Protein AF-A0A2P1P848-F1 (afdb_monomer_lite)

InterPro domains:
  IPR029063 S-adenosyl-L-methionine-dependent methyltransferase superfamily [G3DSA:3.40.50.150] (1-64)
  IPR029063 S-adenosyl-L-methionine-dependent methyltransferase superfamily [SSF53335] (4-63)

Foldseek 3Di:
DVCLVQAQPQAEDEAEACPQNVVVVVCCVRRVNYQAEYEDCDPVSQPDPPDPRYHYDHDDPVPD

Secondary structure (DSSP, 8-state):
-TTGGGTTS--EEEEE--TT-HHHHHHHHHSTT-EEEEEES-HHHHTS---TTEEEEE--TT--

Structure (mmCIF, N/CA/C/O backbone):
data_AF-A0A2P1P848-F1
#
_entry.id   AF-A0A2P1P848-F1
#
loop_
_atom_site.group_PDB
_atom_site.id
_atom_site.type_symbol
_atom_site.label_atom_id
_atom_site.label_alt_id
_atom_site.label_comp_id
_atom_site.label_asym_id
_atom_site.label_entity_id
_atom_site.label_seq_id
_atom_site.pdbx_PDB_ins_code
_atom_site.Cartn_x
_atom_site.Cartn_y
_atom_site.Cartn_z
_atom_site.occupancy
_atom_site.B_iso_or_equiv
_atom_site.auth_seq_id
_atom_site.auth_comp_id
_atom_site.auth_asym_id
_atom_site.auth_atom_id
_atom_site.pdbx_PDB_model_num
ATOM 1 N N . MET A 1 1 ? -18.343 -9.834 2.089 1.00 61.88 1 MET A N 1
ATOM 2 C CA . MET A 1 1 ? -17.022 -9.267 1.726 1.00 61.88 1 MET A CA 1
ATOM 3 C C . MET A 1 1 ? -15.982 -9.728 2.748 1.00 61.88 1 MET A C 1
ATOM 5 O O . MET A 1 1 ? -16.157 -9.450 3.925 1.00 61.88 1 MET A O 1
ATOM 9 N N . TYR A 1 2 ? -14.945 -10.467 2.335 1.00 84.38 2 TYR A N 1
ATOM 10 C CA . TYR A 1 2 ? -14.014 -11.180 3.236 1.00 84.38 2 TYR A CA 1
ATOM 11 C C . TYR A 1 2 ? -13.174 -10.281 4.164 1.00 84.38 2 TYR A C 1
ATOM 13 O O . TYR A 1 2 ? -12.745 -10.728 5.227 1.00 84.38 2 TYR A O 1
ATOM 21 N N . LEU A 1 3 ? -12.991 -9.006 3.808 1.00 91.06 3 LEU A N 1
ATOM 22 C CA . LEU A 1 3 ? -12.156 -8.064 4.559 1.00 91.06 3 LEU A CA 1
ATOM 23 C C . LEU A 1 3 ? -12.857 -7.396 5.754 1.00 91.06 3 LEU A C 1
ATOM 25 O O . LEU A 1 3 ? -12.188 -6.776 6.578 1.00 91.06 3 LEU A O 1
ATOM 29 N N . SER A 1 4 ? -14.181 -7.528 5.888 1.00 93.62 4 SER A N 1
ATOM 30 C CA . SER A 1 4 ? -14.961 -6.806 6.909 1.00 93.62 4 SER A CA 1
ATOM 31 C C . SER A 1 4 ? -14.507 -7.096 8.344 1.00 93.62 4 SER A C 1
ATOM 33 O O . SER A 1 4 ? -14.488 -6.196 9.179 1.00 93.62 4 SER A O 1
ATOM 35 N N . ARG A 1 5 ? -14.060 -8.326 8.626 1.00 92.69 5 ARG A N 1
ATOM 36 C CA . ARG A 1 5 ? -13.559 -8.746 9.950 1.00 92.69 5 ARG A CA 1
ATOM 37 C C . ARG A 1 5 ? -12.265 -8.040 10.385 1.00 92.69 5 ARG A C 1
ATOM 39 O O . ARG A 1 5 ? -11.901 -8.096 11.557 1.00 92.69 5 ARG A O 1
ATOM 46 N N . TYR A 1 6 ? -11.567 -7.404 9.444 1.00 93.25 6 TYR A N 1
ATOM 47 C CA . TYR A 1 6 ? -10.317 -6.684 9.686 1.00 93.25 6 TYR A CA 1
ATOM 48 C C . TYR A 1 6 ? -10.522 -5.168 9.795 1.00 93.25 6 TYR A C 1
ATOM 50 O O . TYR A 1 6 ? -9.580 -4.443 10.118 1.00 93.25 6 TYR A O 1
ATOM 58 N N . VAL A 1 7 ? -11.746 -4.672 9.579 1.00 93.31 7 VAL A N 1
ATOM 59 C CA . VAL A 1 7 ? -12.082 -3.263 9.813 1.00 93.31 7 VAL A CA 1
ATOM 60 C C . VAL A 1 7 ? -11.829 -2.944 11.294 1.00 93.31 7 VAL A C 1
ATOM 62 O O . VAL A 1 7 ? -12.241 -3.685 12.182 1.00 93.31 7 VAL A O 1
ATOM 65 N N . ASN A 1 8 ? -11.102 -1.854 11.558 1.00 92.81 8 ASN A N 1
ATOM 66 C CA . ASN A 1 8 ? -10.607 -1.428 12.881 1.00 92.81 8 ASN A CA 1
ATOM 67 C C . ASN A 1 8 ? -9.544 -2.328 13.542 1.00 92.81 8 ASN A C 1
ATOM 69 O O . ASN A 1 8 ? -9.167 -2.076 14.687 1.00 92.81 8 ASN A O 1
ATOM 73 N N . LYS A 1 9 ? -9.016 -3.343 12.853 1.00 93.31 9 LYS A N 1
ATOM 74 C CA . LYS A 1 9 ? -7.855 -4.102 13.338 1.00 93.31 9 LYS A CA 1
ATOM 75 C C . LYS A 1 9 ? -6.553 -3.441 12.884 1.00 93.31 9 LYS A C 1
ATOM 77 O O . LYS A 1 9 ? -6.500 -2.815 11.827 1.00 93.31 9 LYS A O 1
ATOM 82 N N . ASN A 1 10 ? -5.491 -3.633 13.664 1.00 93.75 10 ASN A N 1
ATOM 83 C CA . ASN A 1 10 ? -4.135 -3.175 13.340 1.00 93.75 10 ASN A CA 1
ATOM 84 C C . ASN A 1 10 ? -3.466 -4.126 12.331 1.00 93.75 10 ASN A C 1
ATOM 86 O O . ASN A 1 10 ? -2.414 -4.694 12.609 1.00 93.75 10 ASN A O 1
ATOM 90 N N . ALA A 1 11 ? -4.122 -4.371 11.195 1.00 92.62 11 ALA A N 1
ATOM 91 C CA . ALA A 1 11 ? -3.604 -5.256 10.159 1.00 92.62 11 ALA A CA 1
ATOM 92 C C . ALA A 1 11 ? -2.400 -4.619 9.445 1.00 92.62 11 ALA A C 1
ATOM 94 O O . ALA A 1 11 ? -2.386 -3.413 9.194 1.00 92.62 11 ALA A O 1
ATOM 95 N N . SER A 1 12 ? -1.423 -5.443 9.079 1.00 95.19 12 SER A N 1
ATOM 96 C CA . SER A 1 12 ? -0.349 -5.072 8.157 1.00 95.19 12 SER A CA 1
ATOM 97 C C . SER A 1 12 ? -0.659 -5.681 6.797 1.00 95.19 12 SER A C 1
ATOM 99 O O . SER A 1 12 ? -0.870 -6.890 6.713 1.00 95.19 12 SER A O 1
ATOM 101 N N . ILE A 1 13 ? -0.714 -4.859 5.751 1.00 95.38 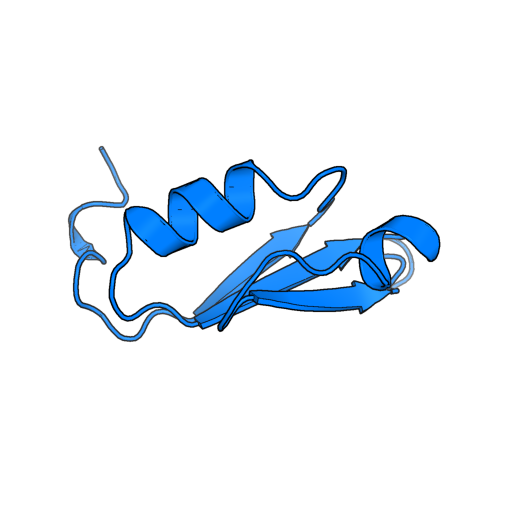13 ILE A N 1
ATOM 102 C CA . ILE A 1 13 ? -1.009 -5.310 4.386 1.00 95.38 13 ILE A CA 1
ATOM 103 C C . ILE A 1 13 ? 0.169 -5.004 3.480 1.00 95.38 13 ILE A C 1
ATOM 105 O O . ILE A 1 13 ? 0.646 -3.876 3.473 1.00 95.38 13 ILE A O 1
ATOM 109 N N . LEU A 1 14 ? 0.584 -5.998 2.699 1.00 96.00 14 LEU A N 1
ATOM 110 C CA . LEU A 1 14 ? 1.542 -5.858 1.611 1.00 96.00 14 LEU A CA 1
ATOM 111 C C . LEU A 1 14 ? 0.803 -6.026 0.278 1.00 96.00 14 LEU A C 1
ATOM 113 O O . LEU A 1 14 ? 0.198 -7.071 0.045 1.00 96.00 14 LEU A O 1
ATOM 117 N N . GLY A 1 15 ? 0.832 -5.002 -0.572 1.00 95.06 15 GLY A N 1
ATOM 118 C CA . GLY A 1 15 ? 0.389 -5.076 -1.965 1.00 95.06 15 GLY A CA 1
ATOM 119 C C . GLY A 1 15 ? 1.579 -5.216 -2.912 1.00 95.06 15 GLY A C 1
ATOM 120 O O . GLY A 1 15 ? 2.582 -4.527 -2.735 1.00 95.06 15 GLY A O 1
ATOM 121 N N . ILE A 1 16 ? 1.462 -6.094 -3.908 1.00 95.56 16 ILE A N 1
ATOM 122 C CA . ILE A 1 16 ? 2.463 -6.300 -4.963 1.00 95.56 16 ILE A CA 1
ATOM 123 C C . ILE A 1 16 ? 1.922 -5.708 -6.262 1.00 95.56 16 ILE A C 1
ATOM 125 O O . ILE A 1 16 ? 0.794 -6.019 -6.639 1.00 95.56 16 ILE A O 1
ATOM 129 N N . GLY A 1 17 ? 2.720 -4.877 -6.932 1.00 95.50 17 GLY A N 1
ATOM 130 C CA . GLY A 1 17 ? 2.289 -4.126 -8.111 1.00 95.50 17 GLY A CA 1
ATOM 131 C C . GLY A 1 17 ? 1.483 -2.898 -7.704 1.00 95.50 17 GLY A C 1
ATOM 132 O O . GLY A 1 17 ? 0.260 -2.872 -7.826 1.00 95.50 17 GLY A O 1
ATOM 133 N N . VAL A 1 18 ? 2.179 -1.883 -7.192 1.00 96.19 18 VAL A N 1
ATOM 134 C CA . VAL A 1 18 ? 1.582 -0.632 -6.710 1.00 96.19 18 VAL A CA 1
ATOM 135 C C . VAL A 1 18 ? 0.959 0.162 -7.858 1.00 96.19 18 VAL A C 1
ATOM 137 O O . VAL A 1 18 ? -0.133 0.702 -7.674 1.00 96.19 18 VAL A O 1
ATOM 140 N N . GLN A 1 19 ? 1.599 0.206 -9.032 1.00 93.50 19 GLN A N 1
ATOM 141 C CA . GLN A 1 19 ? 1.182 1.053 -10.160 1.00 93.50 19 GLN A CA 1
ATOM 142 C C . GLN A 1 19 ? 0.912 2.502 -9.699 1.00 93.50 19 GLN A C 1
ATOM 144 O O . GLN A 1 19 ? 1.789 3.143 -9.136 1.00 93.50 19 GLN A O 1
ATOM 149 N N . ASN A 1 20 ? -0.314 3.013 -9.854 1.00 93.75 20 ASN A N 1
ATOM 150 C CA . ASN A 1 20 ? -0.703 4.353 -9.399 1.00 93.75 20 ASN A CA 1
ATOM 151 C C . ASN A 1 20 ? -1.156 4.400 -7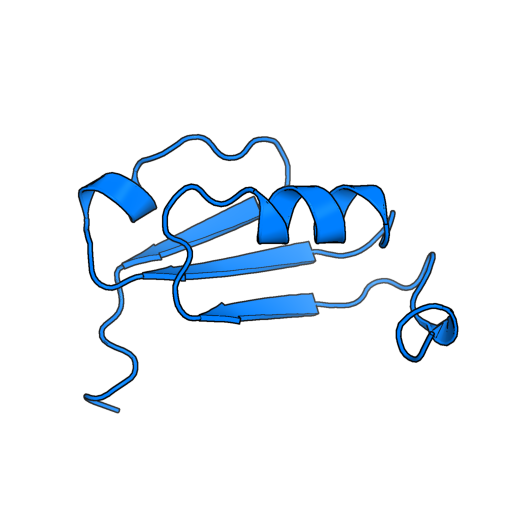.924 1.00 93.75 20 ASN A C 1
ATOM 153 O O . ASN A 1 20 ? -1.429 5.469 -7.381 1.00 93.75 20 ASN A O 1
ATOM 157 N N . GLY A 1 21 ? -1.254 3.247 -7.257 1.00 94.56 21 GLY A N 1
ATOM 158 C CA . GLY A 1 21 ? -1.532 3.136 -5.827 1.00 94.56 21 GLY A CA 1
ATOM 159 C C . GLY A 1 21 ? -2.996 3.292 -5.402 1.00 94.56 21 GLY A C 1
ATOM 160 O O . GLY A 1 21 ? -3.261 3.241 -4.196 1.00 94.56 21 GLY A O 1
ATOM 161 N N . GLU A 1 22 ? -3.972 3.424 -6.316 1.00 95.12 22 GLU A N 1
ATOM 162 C CA . GLU A 1 22 ? -5.375 3.659 -5.916 1.00 95.12 22 GLU A CA 1
ATOM 163 C C . GLU A 1 22 ? -5.935 2.508 -5.073 1.00 95.12 22 GLU A C 1
ATOM 165 O O . GLU A 1 22 ? -6.669 2.721 -4.106 1.00 95.12 22 GLU A O 1
ATOM 170 N N . HIS A 1 23 ? -5.552 1.268 -5.382 1.00 95.38 23 HIS A N 1
ATOM 171 C CA . HIS A 1 23 ? -5.988 0.103 -4.615 1.00 95.38 23 HIS A CA 1
ATOM 172 C C . HIS A 1 23 ? -5.475 0.138 -3.163 1.00 95.38 23 HIS A C 1
ATOM 174 O O . HIS A 1 23 ? -6.214 -0.211 -2.238 1.00 95.38 23 HIS A O 1
ATOM 180 N N . LEU A 1 24 ? -4.254 0.634 -2.928 1.00 96.25 24 LEU A N 1
ATOM 181 C CA . LEU A 1 24 ? -3.710 0.828 -1.580 1.00 96.25 24 LEU A CA 1
ATOM 182 C C . LEU A 1 24 ? -4.459 1.932 -0.829 1.00 96.25 24 LEU A C 1
ATOM 184 O O . LEU A 1 24 ? -4.738 1.788 0.364 1.00 96.25 24 LEU A O 1
ATOM 188 N N . GLN A 1 25 ? -4.847 3.003 -1.523 1.00 95.12 25 GLN A N 1
ATOM 189 C CA . GLN A 1 25 ? -5.651 4.086 -0.951 1.00 95.12 25 GLN A CA 1
ATOM 190 C C . GLN A 1 25 ? -7.065 3.618 -0.581 1.00 95.12 25 GLN A C 1
ATOM 192 O O . GLN A 1 25 ? -7.562 3.941 0.504 1.00 95.12 25 GLN A O 1
ATOM 197 N N . ILE A 1 26 ? -7.697 2.797 -1.427 1.00 94.56 26 ILE A N 1
ATOM 198 C CA . ILE A 1 26 ? -8.990 2.159 -1.137 1.00 94.56 26 ILE A CA 1
ATOM 199 C C . ILE A 1 26 ? -8.877 1.300 0.124 1.00 94.56 26 ILE A C 1
ATOM 201 O O . ILE A 1 26 ? -9.687 1.442 1.046 1.00 94.56 26 ILE A O 1
ATOM 205 N N . LEU A 1 27 ? -7.846 0.454 0.205 1.00 94.25 27 LEU A N 1
ATOM 206 C CA . LEU A 1 27 ? -7.604 -0.385 1.378 1.00 94.25 27 LEU A CA 1
ATOM 207 C C . LEU A 1 27 ? -7.343 0.452 2.628 1.00 94.25 27 LEU A C 1
ATOM 209 O O . LEU A 1 27 ? -7.891 0.139 3.685 1.00 94.25 27 LEU A O 1
ATOM 213 N N . LYS A 1 28 ? -6.586 1.549 2.518 1.00 92.81 28 LYS A N 1
ATOM 214 C CA . LYS A 1 28 ? -6.335 2.445 3.649 1.00 92.81 28 LYS A CA 1
ATOM 215 C C . LYS A 1 28 ? -7.617 3.096 4.169 1.00 92.81 28 LYS A C 1
ATOM 217 O O . LYS A 1 28 ? -7.798 3.211 5.383 1.00 92.81 28 LYS A O 1
ATOM 222 N N . LYS A 1 29 ? -8.510 3.509 3.265 1.00 93.19 29 LYS A N 1
ATOM 223 C CA . LYS A 1 29 ? -9.805 4.112 3.615 1.00 93.19 29 LYS A CA 1
ATOM 224 C C . LYS A 1 29 ? -10.758 3.090 4.239 1.00 93.19 29 LYS A C 1
ATOM 226 O O . LYS A 1 29 ? -11.476 3.421 5.181 1.00 93.19 29 LYS A O 1
ATOM 231 N N . TYR A 1 30 ? -10.755 1.856 3.737 1.00 94.38 30 TYR A N 1
ATOM 232 C CA . TYR A 1 30 ? -11.624 0.784 4.224 1.00 94.38 30 TYR A CA 1
ATOM 233 C C . TYR A 1 30 ? -11.147 0.203 5.570 1.00 94.38 30 TYR A C 1
ATOM 235 O O . TYR A 1 30 ? -11.940 0.009 6.493 1.00 94.38 30 TYR A O 1
ATOM 243 N N . LEU A 1 31 ? -9.841 -0.028 5.722 1.00 94.50 31 LEU A N 1
ATOM 244 C CA . LEU A 1 31 ? -9.223 -0.629 6.905 1.00 94.50 31 LEU A CA 1
ATOM 245 C C . LEU A 1 31 ? -8.585 0.451 7.785 1.00 94.50 31 LEU A C 1
ATOM 247 O O . LEU A 1 31 ? -7.371 0.644 7.794 1.00 94.50 31 LEU A O 1
ATOM 251 N N . LYS A 1 32 ? -9.430 1.153 8.550 1.00 90.62 32 LYS A N 1
ATOM 252 C CA . LYS A 1 32 ? -9.088 2.385 9.292 1.00 90.62 32 LYS A CA 1
ATOM 253 C C . LYS A 1 32 ? -7.731 2.356 10.022 1.00 90.62 32 LYS A C 1
ATOM 255 O O . LYS A 1 32 ? -6.940 3.290 9.880 1.00 90.62 32 LYS A O 1
ATOM 260 N N . ASN A 1 33 ? -7.423 1.263 10.723 1.00 93.38 33 ASN A N 1
ATOM 261 C CA . ASN A 1 33 ? -6.217 1.133 11.553 1.00 93.38 33 ASN A CA 1
ATOM 262 C C . ASN A 1 33 ? -5.066 0.362 10.881 1.00 93.38 33 ASN A C 1
ATOM 264 O O . ASN A 1 33 ? -4.035 0.127 11.510 1.00 93.38 33 ASN A O 1
ATOM 268 N N . ALA A 1 34 ? -5.219 -0.041 9.618 1.00 93.75 34 ALA A N 1
ATOM 269 C CA . ALA A 1 34 ? -4.197 -0.815 8.933 1.00 93.75 34 ALA A CA 1
ATOM 270 C C . ALA A 1 34 ? -2.963 0.033 8.586 1.00 93.75 34 ALA A C 1
ATOM 272 O O . ALA A 1 34 ? -3.068 1.229 8.265 1.00 93.75 34 ALA A O 1
ATOM 273 N N . LYS A 1 35 ? -1.804 -0.632 8.623 1.00 95.19 35 LYS A N 1
ATOM 274 C CA . LYS A 1 35 ? -0.547 -0.186 8.016 1.00 95.19 35 LYS A CA 1
ATOM 275 C C . LYS A 1 35 ? -0.460 -0.795 6.623 1.00 95.19 35 LYS A C 1
ATOM 277 O O . LYS A 1 35 ? -0.626 -2.006 6.476 1.00 95.19 35 LYS A O 1
ATOM 282 N N . ILE A 1 36 ? -0.227 0.040 5.618 1.00 96.62 36 ILE A N 1
ATOM 283 C CA . ILE A 1 36 ? -0.211 -0.391 4.223 1.00 96.62 36 ILE A CA 1
ATOM 284 C 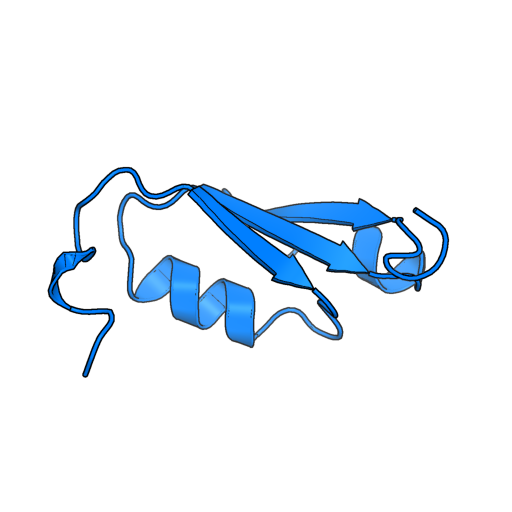C . ILE A 1 36 ? 1.212 -0.271 3.682 1.00 96.62 36 ILE A C 1
ATOM 286 O O . ILE A 1 36 ? 1.861 0.768 3.822 1.00 96.62 36 ILE A O 1
ATOM 290 N N . TYR A 1 37 ? 1.671 -1.343 3.055 1.00 96.56 37 TYR A N 1
ATOM 291 C CA . TYR A 1 37 ? 2.953 -1.458 2.386 1.00 96.56 37 TYR A CA 1
ATOM 292 C C . TYR A 1 37 ? 2.717 -1.817 0.918 1.00 96.56 37 TYR A C 1
ATOM 294 O O . TYR A 1 37 ? 1.797 -2.575 0.607 1.00 96.56 37 TYR A O 1
ATOM 302 N N . GLY A 1 38 ? 3.541 -1.282 0.026 1.00 95.94 38 GLY A N 1
ATOM 303 C CA . GLY A 1 38 ? 3.499 -1.566 -1.403 1.00 95.94 38 GLY A CA 1
ATOM 304 C C . GLY A 1 38 ? 4.882 -1.920 -1.931 1.00 95.94 38 GLY A C 1
ATOM 305 O O . GLY A 1 38 ? 5.863 -1.305 -1.513 1.00 95.94 38 GLY A O 1
ATOM 306 N N . ILE A 1 39 ? 4.961 -2.882 -2.844 1.00 96.38 39 ILE A N 1
ATOM 307 C CA . ILE A 1 39 ? 6.175 -3.169 -3.614 1.00 96.38 39 ILE A CA 1
ATOM 308 C C . ILE A 1 39 ? 5.902 -3.014 -5.104 1.00 96.38 39 ILE A C 1
ATOM 310 O O . ILE A 1 39 ? 4.888 -3.497 -5.612 1.00 96.38 39 ILE A O 1
ATOM 314 N N . ASP A 1 40 ? 6.811 -2.339 -5.794 1.00 96.69 40 ASP A N 1
ATOM 315 C CA . ASP A 1 40 ? 6.788 -2.206 -7.246 1.00 96.69 40 ASP A CA 1
ATOM 316 C C . ASP A 1 40 ? 8.208 -2.299 -7.805 1.00 96.69 40 ASP A C 1
ATOM 318 O O . ASP A 1 40 ? 9.182 -2.003 -7.109 1.00 96.69 40 ASP A O 1
ATOM 322 N N . ILE A 1 41 ? 8.324 -2.720 -9.059 1.00 96.06 41 ILE A N 1
ATOM 323 C CA . ILE A 1 41 ? 9.605 -2.768 -9.761 1.00 96.06 41 ILE A CA 1
ATOM 324 C C . ILE A 1 41 ? 9.967 -1.394 -10.346 1.00 96.06 41 ILE A C 1
ATOM 326 O O . ILE A 1 41 ? 11.149 -1.086 -10.508 1.00 96.06 41 ILE A O 1
ATOM 330 N N . ASP A 1 42 ? 8.969 -0.552 -10.638 1.00 95.38 42 ASP A N 1
ATOM 331 C CA . ASP A 1 42 ? 9.183 0.777 -11.203 1.00 95.38 42 ASP A CA 1
ATOM 332 C C . ASP A 1 42 ? 9.600 1.784 -10.118 1.00 95.38 42 ASP A C 1
ATOM 334 O O . ASP A 1 42 ? 8.852 2.115 -9.195 1.00 95.38 42 ASP A O 1
ATOM 338 N N . GLN A 1 43 ? 10.804 2.342 -10.264 1.00 94.44 43 GLN A N 1
ATOM 339 C CA . GLN A 1 43 ? 11.329 3.350 -9.345 1.00 94.44 43 GLN A CA 1
ATOM 340 C C . GLN A 1 43 ? 10.505 4.635 -9.288 1.00 94.44 43 GLN A C 1
ATOM 342 O O . GLN A 1 43 ? 10.538 5.329 -8.267 1.00 94.44 43 GLN A O 1
ATOM 347 N N . ASN A 1 44 ? 9.810 4.988 -10.368 1.00 94.12 44 ASN A N 1
ATOM 348 C CA . ASN A 1 44 ? 8.954 6.168 -10.396 1.00 94.12 44 ASN A CA 1
ATOM 349 C C . ASN A 1 44 ? 7.749 5.958 -9.486 1.00 94.12 44 ASN A C 1
ATOM 351 O O . ASN A 1 44 ? 7.447 6.831 -8.674 1.00 94.12 44 ASN A O 1
ATOM 355 N N . VAL A 1 45 ? 7.148 4.766 -9.539 1.00 93.06 45 VAL A N 1
ATOM 356 C CA . VAL A 1 45 ? 6.043 4.365 -8.663 1.00 93.06 45 VAL A CA 1
ATOM 357 C C . VAL A 1 45 ? 6.460 4.424 -7.194 1.00 93.06 45 VAL A C 1
ATOM 359 O O . VAL A 1 45 ? 5.746 4.983 -6.364 1.00 93.06 45 VAL A O 1
ATOM 362 N N . CYS A 1 46 ? 7.653 3.933 -6.851 1.00 91.00 46 CYS A N 1
ATOM 363 C CA . CYS A 1 46 ? 8.109 3.956 -5.459 1.00 91.00 46 CYS A CA 1
ATOM 364 C C . CYS A 1 46 ? 8.288 5.364 -4.881 1.00 91.00 46 CYS A C 1
ATOM 366 O O . CYS A 1 46 ? 8.232 5.528 -3.663 1.00 91.00 46 CYS A O 1
ATOM 368 N N . LYS A 1 47 ? 8.570 6.357 -5.732 1.00 92.44 47 LYS A N 1
ATOM 369 C CA . LYS A 1 47 ? 8.801 7.753 -5.333 1.00 92.44 47 LYS A CA 1
ATOM 370 C C . LYS A 1 47 ? 7.506 8.559 -5.237 1.00 92.44 47 LYS A C 1
ATOM 372 O O . LYS A 1 47 ? 7.549 9.698 -4.778 1.00 92.44 47 LYS A O 1
ATOM 377 N N . MET A 1 48 ? 6.376 8.000 -5.674 1.00 92.06 48 MET A N 1
ATOM 378 C CA . MET A 1 48 ? 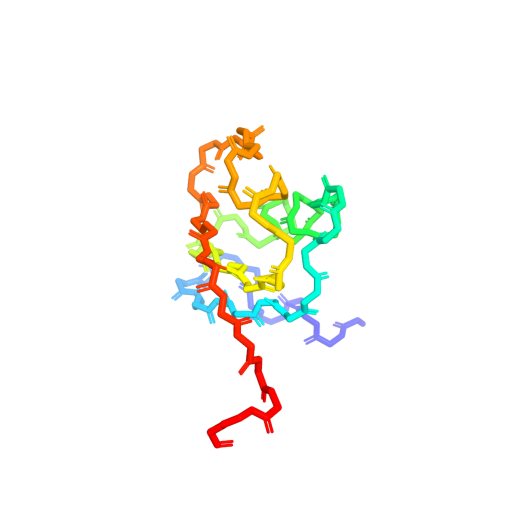5.081 8.666 -5.590 1.00 92.06 48 MET A CA 1
ATOM 379 C C . MET A 1 48 ? 4.650 8.854 -4.133 1.00 92.06 48 MET A C 1
ATOM 381 O O . MET A 1 48 ? 4.744 7.939 -3.314 1.00 92.06 48 MET A O 1
ATOM 385 N N . ASP A 1 49 ? 4.109 10.032 -3.826 1.00 91.94 49 ASP A N 1
ATOM 386 C CA . ASP A 1 49 ? 3.403 10.256 -2.567 1.00 91.94 49 ASP A CA 1
ATOM 387 C C . ASP A 1 49 ? 1.978 9.697 -2.676 1.00 91.94 49 ASP A C 1
ATOM 389 O O . ASP A 1 49 ? 1.097 10.288 -3.300 1.00 91.94 49 ASP A O 1
ATOM 393 N N . LEU A 1 50 ? 1.754 8.531 -2.068 1.00 90.75 50 LEU A N 1
ATOM 394 C CA . LEU A 1 50 ? 0.437 7.888 -2.010 1.00 90.75 50 LEU A CA 1
ATOM 395 C C . LEU A 1 50 ? -0.396 8.339 -0.801 1.00 90.75 50 LEU A C 1
ATOM 397 O O . LEU A 1 50 ? -1.527 7.874 -0.622 1.00 90.75 50 LEU A O 1
ATOM 401 N N . GLY A 1 51 ? 0.135 9.253 0.014 1.00 87.62 51 GLY A N 1
ATOM 402 C CA . GLY A 1 51 ? -0.491 9.773 1.218 1.00 87.62 51 GLY A CA 1
ATOM 403 C C . GLY A 1 51 ? -0.051 9.070 2.505 1.00 87.62 51 GLY A C 1
ATOM 404 O O . GLY A 1 51 ? 0.731 8.118 2.539 1.00 87.62 51 GLY A O 1
ATOM 405 N N . LYS A 1 52 ? -0.577 9.566 3.630 1.00 81.81 52 LYS A N 1
ATOM 406 C CA . LYS A 1 52 ? -0.144 9.150 4.972 1.00 81.81 52 LYS A CA 1
ATOM 407 C C . LYS A 1 52 ? -0.387 7.658 5.229 1.00 81.81 52 LYS A C 1
ATOM 409 O O . LYS A 1 52 ? -1.497 7.155 5.058 1.00 81.81 52 LYS A O 1
ATOM 414 N N . ASN A 1 53 ? 0.618 7.001 5.813 1.00 82.44 53 ASN A N 1
ATOM 415 C CA . ASN A 1 53 ? 0.598 5.596 6.250 1.00 82.44 53 ASN A CA 1
ATOM 416 C C . ASN A 1 53 ? 0.525 4.550 5.122 1.00 82.44 53 ASN A C 1
ATOM 418 O O . ASN A 1 53 ? 0.135 3.408 5.385 1.00 82.44 53 ASN A O 1
ATOM 422 N N . ILE A 1 54 ? 0.919 4.925 3.903 1.00 94.19 54 ILE A N 1
ATOM 423 C CA . ILE A 1 54 ? 1.279 3.993 2.833 1.00 94.19 54 ILE A CA 1
ATOM 424 C C . ILE A 1 54 ? 2.792 4.101 2.642 1.00 94.19 54 ILE A C 1
ATOM 426 O O . ILE A 1 54 ? 3.314 5.200 2.479 1.00 94.19 54 ILE A O 1
ATOM 430 N N . LYS A 1 55 ? 3.504 2.974 2.714 1.00 95.00 55 LYS A N 1
ATOM 431 C CA . LYS A 1 55 ? 4.952 2.927 2.476 1.00 95.00 55 LYS A CA 1
ATOM 432 C C . LYS A 1 55 ? 5.256 2.038 1.279 1.00 95.00 55 LYS A C 1
ATOM 434 O O . LYS A 1 55 ? 4.914 0.860 1.292 1.00 95.00 55 LYS A O 1
ATOM 439 N N . THR A 1 56 ? 5.916 2.593 0.277 1.00 95.00 56 THR A N 1
ATOM 440 C CA . THR A 1 56 ? 6.337 1.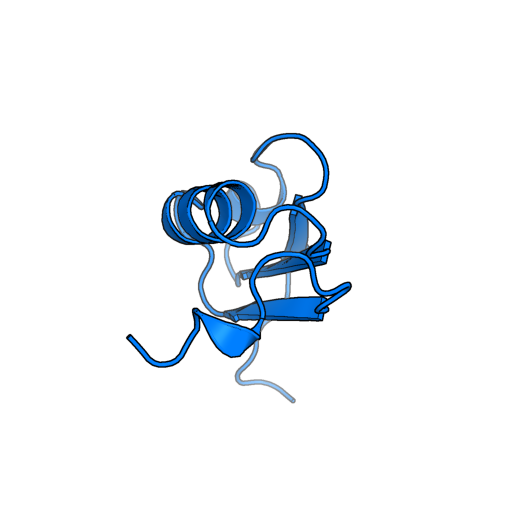891 -0.936 1.00 95.00 56 THR A CA 1
ATOM 441 C C . THR A 1 56 ? 7.808 1.488 -0.853 1.00 95.00 56 THR A C 1
ATOM 443 O O . THR A 1 56 ? 8.620 2.160 -0.213 1.00 95.00 56 THR A O 1
ATOM 446 N N . PHE A 1 57 ? 8.153 0.379 -1.498 1.00 94.44 57 PHE A N 1
ATOM 447 C CA . PHE A 1 57 ? 9.525 -0.088 -1.670 1.00 94.44 57 PHE A CA 1
ATOM 448 C C . PHE A 1 57 ? 9.743 -0.489 -3.128 1.00 94.44 57 PHE A C 1
ATOM 450 O O . PHE A 1 57 ? 8.847 -1.061 -3.749 1.00 94.44 57 PHE A O 1
ATOM 457 N N . CYS A 1 58 ? 10.937 -0.214 -3.652 1.00 94.94 58 CYS A N 1
ATOM 458 C CA . CYS A 1 58 ? 11.331 -0.721 -4.961 1.00 94.94 58 CYS A CA 1
ATOM 459 C C . CYS A 1 58 ? 11.933 -2.102 -4.808 1.00 94.94 58 CYS A C 1
ATOM 461 O O . CYS A 1 58 ? 12.991 -2.242 -4.191 1.00 94.94 58 CYS A O 1
ATOM 463 N N . PHE A 1 59 ? 11.255 -3.104 -5.348 1.00 91.75 59 PHE A N 1
ATOM 464 C CA . PHE A 1 59 ? 11.660 -4.487 -5.195 1.00 91.75 59 PHE A CA 1
ATOM 465 C C . PHE A 1 59 ? 11.123 -5.340 -6.343 1.00 91.75 59 PHE A C 1
ATOM 467 O O . PHE A 1 59 ? 9.946 -5.253 -6.694 1.00 91.75 59 PHE A O 1
ATOM 474 N N . ASP A 1 60 ? 11.985 -6.184 -6.906 1.00 92.19 60 ASP A N 1
ATOM 475 C CA . ASP A 1 60 ? 11.591 -7.185 -7.893 1.00 92.19 60 ASP A CA 1
ATOM 476 C C . ASP A 1 60 ? 11.108 -8.441 -7.162 1.00 92.19 60 ASP A C 1
ATOM 478 O O . ASP A 1 60 ? 11.901 -9.277 -6.736 1.00 92.19 60 ASP A O 1
ATOM 482 N N . ALA A 1 61 ? 9.788 -8.565 -7.025 1.00 90.88 61 ALA A N 1
ATOM 483 C CA . ALA A 1 61 ? 9.150 -9.670 -6.312 1.00 90.88 61 ALA A CA 1
ATOM 484 C C . ALA A 1 61 ? 9.374 -11.056 -6.947 1.00 90.88 61 ALA A C 1
ATOM 486 O O . ALA A 1 61 ? 8.949 -12.050 -6.369 1.00 90.88 61 ALA A O 1
ATOM 487 N N . THR A 1 62 ? 9.987 -11.131 -8.134 1.00 91.75 62 THR A N 1
ATOM 488 C CA . THR A 1 62 ? 10.240 -12.392 -8.852 1.00 91.75 62 THR A CA 1
ATOM 489 C C . THR A 1 62 ? 11.659 -12.929 -8.671 1.00 91.75 62 THR A C 1
ATOM 491 O O . THR A 1 62 ? 11.959 -14.019 -9.154 1.00 91.75 62 THR A O 1
ATOM 494 N N . LYS A 1 63 ? 12.541 -12.168 -8.011 1.00 85.19 63 LYS A N 1
ATOM 495 C CA . LYS A 1 63 ? 13.967 -12.498 -7.855 1.00 85.19 63 LYS A CA 1
ATOM 496 C C . LYS A 1 63 ? 14.356 -12.963 -6.453 1.00 85.19 63 LYS A C 1
ATOM 498 O O . LYS A 1 63 ? 15.550 -13.098 -6.190 1.00 85.19 63 LYS A O 1
ATOM 503 N N . GLU A 1 64 ? 13.374 -13.234 -5.599 1.00 61.81 64 GLU A N 1
ATOM 504 C CA . GLU A 1 64 ? 13.551 -13.834 -4.270 1.00 61.81 64 GLU A CA 1
ATOM 505 C C . GLU A 1 64 ? 12.675 -15.065 -4.058 1.00 61.81 64 GLU A C 1
ATOM 507 O O . GLU A 1 64 ? 11.612 -15.157 -4.716 1.00 61.81 64 GLU A O 1
#

Radius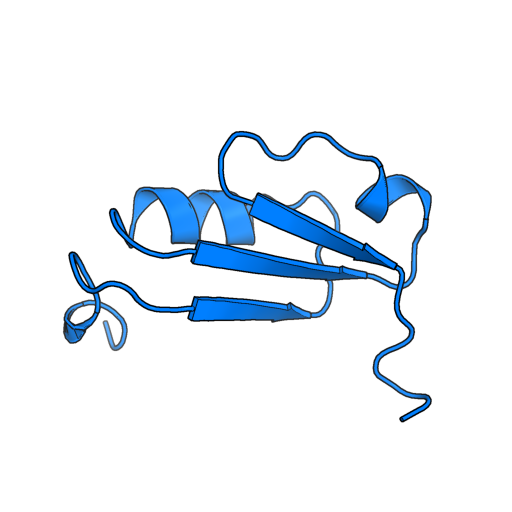 of gyration: 11.98 Å; chains: 1; bounding box: 31×24×24 Å

Sequence (64 aa):
MYLSRYVNKNASILGIGVQNGEHLQILKKYLKNAKIYGIDIDQNVCKMDLGKNIKTFCFDATKE

pLDDT: mean 92.26, std 6.27, range [61.81, 96.69]

Organism: NCBI:txid2115978